Protein AF-A0A382YVV6-F1 (afdb_monomer)

Organism: NCBI:txid408172

Mean predicted aligned error: 7.04 Å

Nearest PDB structures (foldseek):
  7xp1-assembly1_A-2  TM=1.932E-01  e=4.144E+00  Pseudomonas aeruginosa PAO1

Structure (mmCIF, N/CA/C/O backbone):
data_AF-A0A382YVV6-F1
#
_entry.id   AF-A0A382YVV6-F1
#
loop_
_atom_site.group_PDB
_atom_site.id
_atom_site.type_symbol
_atom_site.label_atom_id
_atom_site.label_alt_id
_atom_site.label_comp_id
_atom_site.label_asym_id
_atom_site.label_entity_id
_atom_site.label_seq_id
_atom_site.pdbx_PDB_ins_code
_atom_site.Cartn_x
_atom_site.Cartn_y
_atom_site.Cartn_z
_atom_site.occupancy
_atom_site.B_iso_or_equiv
_atom_site.auth_seq_id
_atom_site.auth_comp_id
_atom_site.auth_asym_id
_atom_site.auth_atom_id
_atom_site.pdbx_PDB_model_num
ATOM 1 N N . MET A 1 1 ? -4.307 10.652 -39.337 1.00 41.66 1 MET A N 1
ATOM 2 C CA . MET A 1 1 ? -3.887 9.624 -38.360 1.00 41.66 1 MET A CA 1
ATOM 3 C C . MET A 1 1 ? -3.135 10.323 -37.245 1.00 41.66 1 MET A C 1
ATOM 5 O O . MET A 1 1 ? -2.030 10.787 -37.466 1.00 41.66 1 MET A O 1
ATOM 9 N N . GLY A 1 2 ? -3.764 10.487 -36.094 1.00 44.72 2 GLY A N 1
ATOM 10 C CA . GLY A 1 2 ? -3.192 11.198 -34.954 1.00 44.72 2 GLY A CA 1
ATOM 11 C C . GLY A 1 2 ? -4.248 11.224 -33.873 1.00 44.72 2 GLY A C 1
ATOM 12 O O . GLY A 1 2 ? -4.783 12.277 -33.566 1.00 44.72 2 GLY A O 1
ATOM 13 N N . ALA A 1 3 ? -4.664 10.029 -33.448 1.00 43.25 3 ALA A N 1
ATOM 14 C CA . ALA A 1 3 ? -5.656 9.882 -32.405 1.00 43.25 3 ALA A CA 1
ATOM 15 C C . ALA A 1 3 ? -5.120 10.565 -31.148 1.00 43.25 3 ALA A C 1
ATOM 17 O O . ALA A 1 3 ? -4.083 10.163 -30.614 1.00 43.25 3 ALA A O 1
ATOM 18 N N . ASP A 1 4 ? -5.832 11.605 -30.725 1.00 43.25 4 ASP A N 1
ATOM 19 C CA . ASP A 1 4 ? -5.853 12.115 -29.369 1.00 43.25 4 ASP A CA 1
ATOM 20 C C . ASP A 1 4 ? -5.725 10.956 -28.381 1.00 43.25 4 ASP A C 1
ATOM 22 O O . ASP A 1 4 ? -6.681 10.227 -28.106 1.00 43.25 4 ASP A O 1
ATOM 26 N N . MET A 1 5 ? -4.529 10.794 -27.814 1.00 47.44 5 MET A N 1
ATOM 27 C CA . MET A 1 5 ? -4.371 10.089 -26.552 1.00 47.44 5 MET A CA 1
ATOM 28 C C . MET A 1 5 ? -4.999 10.986 -25.489 1.00 47.44 5 MET A C 1
ATOM 30 O O . MET A 1 5 ? -4.309 11.711 -24.768 1.00 47.44 5 MET A O 1
ATOM 34 N N . ALA A 1 6 ? -6.332 10.992 -25.446 1.00 44.78 6 ALA A N 1
ATOM 35 C CA . ALA A 1 6 ? -7.096 11.592 -24.379 1.00 44.78 6 ALA A CA 1
ATOM 36 C C . ALA A 1 6 ? -6.518 11.036 -23.080 1.00 44.78 6 ALA A C 1
ATOM 38 O O . ALA A 1 6 ? -6.621 9.841 -22.800 1.00 44.78 6 ALA A O 1
ATOM 39 N N . LYS A 1 7 ? -5.832 11.898 -22.319 1.00 49.94 7 LYS A N 1
ATOM 40 C CA . LYS A 1 7 ? -5.403 11.592 -20.956 1.00 49.94 7 LYS A CA 1
ATOM 41 C C . LYS A 1 7 ? -6.626 10.999 -20.279 1.00 49.94 7 LYS A C 1
ATOM 43 O O . LYS A 1 7 ? -7.614 11.718 -20.133 1.00 49.94 7 LYS A O 1
ATOM 48 N N . VAL A 1 8 ? -6.591 9.714 -19.921 1.00 50.84 8 VAL A N 1
ATOM 49 C CA . VAL A 1 8 ? -7.656 9.112 -19.120 1.00 50.84 8 VAL A CA 1
ATOM 50 C C . VAL A 1 8 ? -7.756 10.007 -17.892 1.00 50.84 8 VAL A C 1
ATOM 52 O O . VAL A 1 8 ? -6.838 10.043 -17.070 1.00 50.84 8 VAL A O 1
ATOM 55 N N . GLN A 1 9 ? -8.797 10.839 -17.825 1.00 54.25 9 GLN A N 1
ATOM 56 C CA . GLN A 1 9 ? -9.044 11.715 -16.690 1.00 54.25 9 GLN A CA 1
ATOM 57 C C . GLN A 1 9 ? -9.553 10.815 -15.578 1.00 54.25 9 GLN A C 1
ATOM 59 O O . GLN A 1 9 ? -10.743 10.717 -15.300 1.00 54.25 9 GLN A O 1
ATOM 64 N N . THR A 1 10 ? -8.630 10.085 -14.970 1.00 60.34 10 THR A N 1
ATOM 65 C CA . THR A 1 10 ? -8.929 9.249 -13.826 1.00 60.34 10 THR A CA 1
ATOM 66 C C . THR A 1 10 ? -9.365 10.194 -12.717 1.00 60.34 10 THR A C 1
ATOM 68 O O . THR A 1 10 ? -8.614 11.095 -12.326 1.00 60.34 10 THR A O 1
ATOM 71 N N . LYS A 1 11 ? -10.571 9.990 -12.182 1.00 78.19 11 LYS A N 1
ATOM 72 C CA . LYS A 1 11 ? -11.107 10.746 -11.037 1.00 78.19 11 LYS A CA 1
ATOM 73 C C . LYS A 1 11 ? -10.098 10.840 -9.885 1.00 78.19 11 LYS A C 1
ATOM 75 O O . LYS A 1 11 ? -10.098 11.826 -9.139 1.00 78.19 11 LYS A O 1
ATOM 80 N N . TRP A 1 12 ? -9.242 9.828 -9.768 1.00 84.19 12 TRP A N 1
ATOM 81 C CA . TRP A 1 12 ? -8.170 9.682 -8.796 1.00 84.19 12 TRP A CA 1
ATOM 82 C C . TRP A 1 12 ? -6.840 10.215 -9.324 1.00 84.19 12 TRP A C 1
ATOM 84 O O . TRP A 1 12 ? -6.356 9.784 -10.362 1.00 84.19 12 TRP A O 1
ATOM 94 N N . ASN A 1 13 ? -6.228 11.132 -8.577 1.00 88.38 13 ASN A N 1
ATOM 95 C CA . ASN A 1 13 ? -4.888 11.652 -8.837 1.00 88.38 13 ASN A CA 1
ATOM 96 C C . ASN A 1 13 ? -4.022 11.516 -7.575 1.00 88.38 13 ASN A C 1
ATOM 98 O O . ASN A 1 13 ? -4.542 11.225 -6.493 1.00 88.38 13 ASN A O 1
ATOM 102 N N . ARG A 1 14 ? -2.709 11.752 -7.703 1.00 87.69 14 ARG A N 1
ATOM 103 C CA . ARG A 1 14 ? -1.746 11.665 -6.592 1.00 87.69 14 ARG A CA 1
ATOM 104 C C . ARG A 1 14 ? -2.233 12.381 -5.331 1.00 87.69 14 ARG A C 1
ATOM 106 O O . ARG A 1 14 ? -2.198 11.790 -4.260 1.00 87.69 14 ARG A O 1
ATOM 113 N N . THR A 1 15 ? -2.700 13.622 -5.454 1.00 89.44 15 THR A N 1
ATOM 114 C CA . THR A 1 15 ? -3.129 14.445 -4.313 1.00 89.44 15 THR A CA 1
ATOM 115 C C . THR A 1 15 ? -4.357 13.861 -3.621 1.00 89.44 15 THR A C 1
ATOM 117 O O . THR A 1 15 ? -4.377 13.756 -2.400 1.00 89.44 15 THR A O 1
ATOM 120 N N . LYS A 1 16 ? -5.363 13.412 -4.380 1.00 91.00 16 LYS A N 1
ATOM 121 C CA . LYS A 1 16 ? -6.559 12.766 -3.816 1.00 91.00 16 LYS A CA 1
ATOM 122 C C . LYS A 1 16 ? -6.216 11.467 -3.095 1.00 91.00 16 LYS A C 1
ATOM 124 O O . LYS A 1 16 ? -6.712 11.239 -1.996 1.00 91.00 16 LYS A O 1
ATOM 129 N N . ILE A 1 17 ? -5.355 10.642 -3.692 1.00 91.94 17 ILE A N 1
ATOM 130 C CA . ILE A 1 17 ? -4.896 9.390 -3.079 1.00 91.94 17 ILE A CA 1
ATOM 131 C C . ILE A 1 17 ? -4.097 9.694 -1.806 1.00 91.94 17 ILE A C 1
ATOM 133 O O . ILE A 1 17 ? -4.366 9.104 -0.766 1.00 91.94 17 ILE A O 1
ATOM 137 N N . ALA A 1 18 ? -3.173 10.656 -1.846 1.00 92.44 18 ALA A N 1
ATOM 138 C CA . ALA A 1 18 ? -2.400 11.063 -0.676 1.00 92.44 18 ALA A CA 1
ATOM 139 C C . ALA A 1 18 ? -3.297 11.590 0.459 1.00 92.44 18 ALA A C 1
ATOM 141 O O . ALA A 1 18 ? -3.143 11.160 1.599 1.00 92.44 18 ALA A O 1
ATOM 142 N N . ASN A 1 19 ? -4.279 12.442 0.150 1.00 93.00 19 ASN A N 1
ATOM 143 C CA . ASN A 1 19 ? -5.239 12.960 1.130 1.00 93.00 19 ASN A CA 1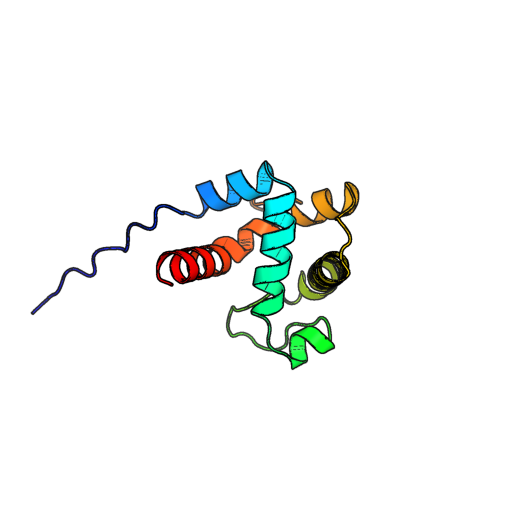
ATOM 144 C C . ASN A 1 19 ? -6.106 11.848 1.738 1.00 93.00 19 ASN A C 1
ATOM 146 O O . ASN A 1 19 ? -6.354 11.842 2.945 1.00 93.00 19 ASN A O 1
ATOM 150 N N . LEU A 1 20 ? -6.532 10.877 0.925 1.00 93.69 20 LEU A N 1
ATOM 151 C CA . LEU A 1 20 ? -7.266 9.709 1.407 1.00 93.69 20 LEU A CA 1
ATOM 152 C C . LEU A 1 20 ? -6.409 8.886 2.380 1.00 93.69 20 LEU A C 1
ATOM 154 O O . LEU A 1 20 ? -6.872 8.522 3.457 1.00 93.69 20 LEU A O 1
ATOM 158 N N . LEU A 1 21 ? -5.145 8.638 2.035 1.00 94.19 21 LEU A N 1
ATOM 159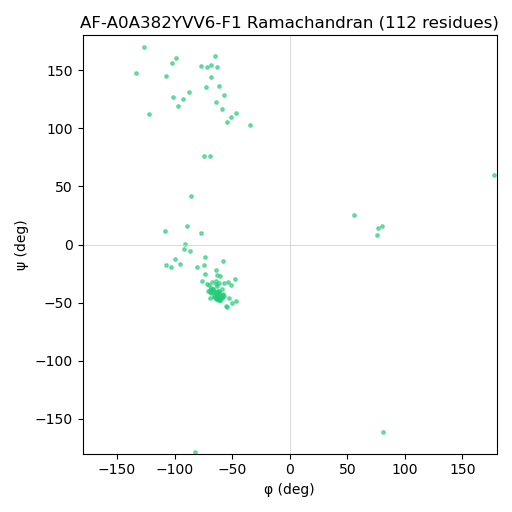 C CA . LEU A 1 21 ? -4.207 7.892 2.879 1.00 94.19 21 LEU A CA 1
ATOM 160 C C . LEU A 1 21 ? -3.850 8.650 4.167 1.00 94.19 21 LEU A C 1
ATOM 162 O O . LEU A 1 21 ? -3.643 8.028 5.210 1.00 94.19 21 LEU A O 1
ATOM 166 N N . ALA A 1 22 ? -3.815 9.982 4.124 1.00 92.19 22 ALA A N 1
ATOM 167 C CA . ALA A 1 22 ? -3.551 10.820 5.290 1.00 92.19 22 ALA A CA 1
ATOM 168 C C . ALA A 1 22 ? -4.704 10.805 6.307 1.00 92.19 22 ALA A C 1
ATOM 170 O O . ALA A 1 22 ? -4.459 10.843 7.509 1.00 92.19 22 ALA A O 1
ATOM 171 N N . THR A 1 23 ? -5.950 10.719 5.838 1.00 93.00 23 THR A N 1
ATOM 172 C CA . THR A 1 23 ? -7.149 10.876 6.682 1.00 93.00 23 THR A CA 1
ATOM 173 C C . THR A 1 23 ? -7.844 9.561 7.032 1.00 93.00 23 THR A C 1
ATOM 175 O O . THR A 1 23 ? -8.592 9.507 8.005 1.00 93.00 23 THR A O 1
ATOM 178 N N . ASN A 1 24 ? -7.598 8.479 6.286 1.00 94.88 24 ASN A N 1
ATOM 179 C CA . ASN A 1 24 ? -8.318 7.219 6.451 1.00 94.88 24 ASN A CA 1
ATOM 180 C C . ASN A 1 24 ? -7.375 6.048 6.765 1.00 94.88 24 ASN A C 1
ATOM 182 O O . ASN A 1 24 ? -6.596 5.605 5.922 1.00 94.88 24 ASN A O 1
ATOM 186 N N . ASN A 1 25 ? -7.471 5.512 7.984 1.00 93.38 25 ASN A N 1
ATOM 187 C CA . ASN A 1 25 ? -6.640 4.390 8.442 1.00 93.38 25 ASN A CA 1
ATOM 188 C C . ASN A 1 25 ? -6.896 3.112 7.631 1.00 93.38 25 ASN A C 1
ATOM 190 O O . ASN A 1 25 ? -5.950 2.457 7.203 1.00 93.38 25 ASN A O 1
ATOM 194 N N . LYS A 1 26 ? -8.164 2.802 7.329 1.00 93.94 26 LYS A N 1
ATOM 195 C CA . LYS A 1 26 ? -8.523 1.630 6.516 1.00 93.94 26 LYS A CA 1
ATOM 196 C C . LYS A 1 26 ? -7.987 1.742 5.090 1.00 93.94 26 LYS A C 1
ATOM 198 O O . LYS A 1 26 ? -7.672 0.731 4.469 1.00 93.94 26 LYS A O 1
ATOM 203 N N . ALA A 1 27 ? -7.882 2.961 4.554 1.00 93.94 27 ALA A N 1
ATOM 204 C CA . ALA A 1 27 ? -7.282 3.177 3.241 1.00 93.94 27 ALA A CA 1
ATOM 205 C C . ALA A 1 27 ? -5.782 2.853 3.245 1.00 93.94 27 ALA A C 1
ATOM 207 O O . ALA A 1 27 ? -5.301 2.256 2.287 1.00 93.94 27 ALA A O 1
ATOM 208 N N . VAL A 1 28 ? -5.063 3.186 4.323 1.00 95.31 28 VAL A N 1
ATOM 209 C CA . VAL A 1 28 ? -3.645 2.821 4.484 1.00 95.31 28 VAL A CA 1
ATOM 210 C C . VAL A 1 28 ? -3.479 1.307 4.567 1.00 95.31 28 VAL A C 1
ATOM 212 O O . VAL A 1 28 ? -2.656 0.749 3.848 1.00 95.31 28 VAL A 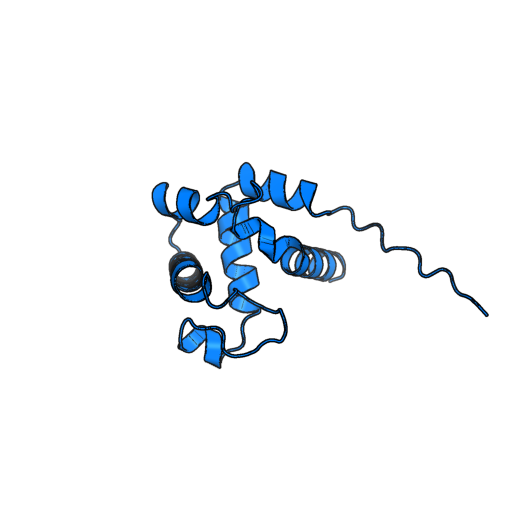O 1
ATOM 215 N N . GLU A 1 29 ? -4.291 0.635 5.383 1.00 95.19 29 GLU A N 1
ATOM 216 C CA . GLU A 1 29 ? -4.254 -0.827 5.512 1.00 95.19 29 GLU A CA 1
ATOM 217 C C . GLU A 1 29 ? -4.515 -1.523 4.170 1.00 95.19 29 GLU A C 1
ATOM 219 O O . GLU A 1 29 ? -3.759 -2.399 3.752 1.00 95.19 29 GLU A O 1
ATOM 224 N N . ARG A 1 30 ? -5.543 -1.076 3.439 1.00 93.56 30 ARG A N 1
ATOM 225 C CA . ARG A 1 30 ? -5.841 -1.589 2.095 1.00 93.56 30 ARG A CA 1
ATOM 226 C C . ARG A 1 30 ? -4.721 -1.305 1.106 1.00 93.56 30 ARG A C 1
ATOM 228 O O . ARG A 1 30 ? -4.409 -2.173 0.301 1.00 93.56 30 ARG A O 1
ATOM 235 N N . ALA A 1 31 ? -4.123 -0.117 1.153 1.00 94.44 31 ALA A N 1
ATOM 236 C CA . ALA A 1 31 ? -3.019 0.233 0.272 1.00 94.44 31 ALA A CA 1
ATOM 237 C C . ALA A 1 31 ? -1.812 -0.682 0.493 1.00 94.44 31 ALA A C 1
ATOM 239 O O . ALA A 1 31 ? -1.252 -1.175 -0.480 1.00 94.44 31 ALA A O 1
ATOM 240 N N . LEU A 1 32 ? -1.461 -0.961 1.752 1.00 94.50 32 LEU A N 1
ATOM 241 C CA . LEU A 1 32 ? -0.388 -1.894 2.094 1.00 94.50 32 LEU A CA 1
ATOM 242 C C . LEU A 1 32 ? -0.657 -3.291 1.528 1.00 94.50 32 LEU A C 1
ATOM 244 O O . LEU A 1 32 ? 0.228 -3.859 0.899 1.00 94.50 32 LEU A O 1
ATOM 248 N N . ILE A 1 33 ? -1.881 -3.810 1.672 1.00 94.44 33 ILE A N 1
ATOM 249 C CA . ILE A 1 33 ? -2.254 -5.115 1.104 1.00 94.44 33 ILE A CA 1
ATOM 250 C C . ILE A 1 33 ? -2.175 -5.108 -0.425 1.00 94.44 33 ILE A C 1
ATOM 252 O O . ILE A 1 33 ? -1.640 -6.041 -1.007 1.00 94.44 33 ILE A O 1
ATOM 256 N N . ILE A 1 34 ? -2.700 -4.072 -1.085 1.00 92.62 34 ILE A N 1
ATOM 257 C CA . ILE A 1 34 ? -2.698 -3.985 -2.553 1.00 92.62 34 ILE A CA 1
ATOM 258 C C . ILE A 1 34 ? -1.264 -3.982 -3.086 1.00 92.62 34 ILE A C 1
ATOM 260 O O . ILE A 1 34 ? -0.948 -4.733 -4.001 1.00 92.62 34 ILE A O 1
ATOM 264 N N . ILE A 1 35 ? -0.392 -3.155 -2.509 1.00 92.12 35 ILE A N 1
ATOM 265 C CA . ILE A 1 35 ? 0.999 -3.045 -2.963 1.00 92.12 35 ILE A CA 1
ATOM 266 C C . ILE A 1 35 ? 1.763 -4.340 -2.667 1.00 92.12 35 ILE A C 1
ATOM 268 O O . ILE A 1 35 ? 2.526 -4.792 -3.515 1.00 92.12 35 ILE A O 1
ATOM 272 N N . PHE A 1 36 ? 1.521 -4.963 -1.511 1.00 91.25 36 PHE A N 1
ATOM 273 C CA . PHE A 1 36 ? 2.091 -6.266 -1.174 1.00 91.25 36 PHE A CA 1
AT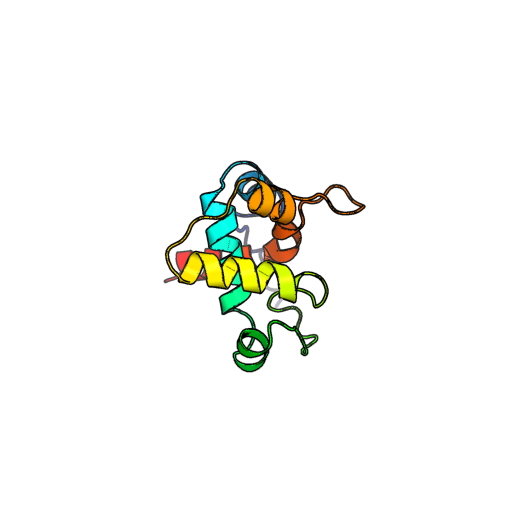OM 274 C C . PHE A 1 36 ? 1.648 -7.353 -2.161 1.00 91.25 36 PHE A C 1
ATOM 276 O O . PHE A 1 36 ? 2.486 -8.062 -2.702 1.00 91.25 36 PHE A O 1
ATOM 283 N N . ASN A 1 37 ? 0.356 -7.429 -2.488 1.00 89.00 37 ASN A N 1
ATOM 284 C CA . ASN A 1 37 ? -0.172 -8.400 -3.451 1.00 89.00 37 ASN A CA 1
ATOM 285 C C . ASN A 1 37 ? 0.361 -8.189 -4.877 1.00 89.00 37 ASN A C 1
ATOM 287 O O . ASN A 1 37 ? 0.328 -9.121 -5.676 1.00 89.00 37 ASN A O 1
ATOM 291 N N . ASN A 1 38 ? 0.831 -6.981 -5.197 1.00 86.38 38 ASN A N 1
ATOM 292 C CA . ASN A 1 38 ? 1.473 -6.686 -6.472 1.00 86.38 38 ASN A CA 1
ATOM 293 C C . ASN A 1 38 ? 2.950 -7.120 -6.518 1.00 86.38 38 ASN A C 1
ATOM 295 O O . ASN A 1 38 ? 3.481 -7.237 -7.620 1.00 86.38 38 ASN A O 1
ATOM 299 N N . GLN A 1 39 ? 3.621 -7.332 -5.375 1.00 80.75 39 GLN A N 1
ATOM 300 C CA . GLN A 1 39 ? 4.970 -7.919 -5.359 1.00 80.75 39 GLN A CA 1
ATOM 301 C C . GLN A 1 39 ? 4.946 -9.338 -5.923 1.00 80.75 39 GLN A C 1
ATOM 303 O O . GLN A 1 39 ? 3.933 -10.034 -5.822 1.00 80.75 39 GLN A O 1
ATOM 308 N N . GLU A 1 40 ? 6.066 -9.778 -6.492 1.00 77.94 40 GLU A N 1
ATOM 309 C CA . GLU A 1 40 ? 6.165 -11.158 -6.955 1.00 77.94 40 GLU A CA 1
ATOM 310 C C . GLU A 1 40 ? 6.173 -12.153 -5.785 1.00 77.94 40 GLU A C 1
ATOM 312 O O . GLU A 1 40 ? 6.529 -11.819 -4.655 1.00 77.94 40 GLU A O 1
ATOM 317 N N . ALA A 1 41 ? 5.744 -13.390 -6.040 1.00 72.62 41 ALA A N 1
ATOM 318 C CA . ALA A 1 41 ? 5.557 -14.388 -4.986 1.00 72.62 41 ALA A CA 1
ATOM 319 C C . ALA A 1 41 ? 6.864 -14.723 -4.239 1.00 72.62 41 ALA A C 1
ATOM 321 O O . ALA A 1 41 ? 6.832 -14.981 -3.035 1.00 72.62 41 ALA A O 1
ATOM 322 N N . ASP A 1 42 ? 8.010 -14.683 -4.926 1.00 65.75 42 ASP A N 1
ATOM 323 C CA . ASP A 1 42 ? 9.334 -14.841 -4.317 1.00 65.75 42 ASP A CA 1
ATOM 324 C C . ASP A 1 42 ? 9.704 -13.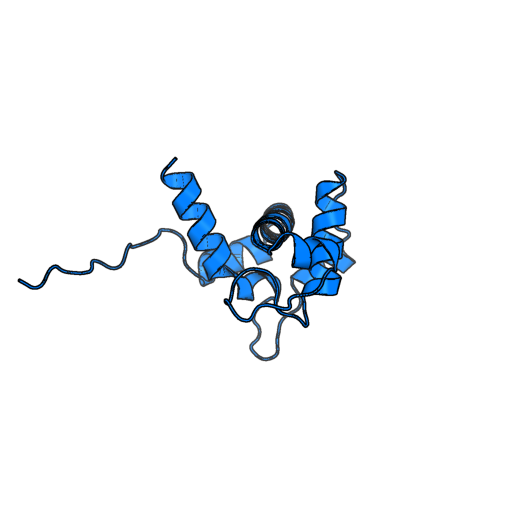652 -3.413 1.00 65.75 42 ASP A C 1
ATOM 326 O O . ASP A 1 42 ? 10.220 -13.842 -2.310 1.00 65.75 42 ASP A O 1
ATOM 330 N N . GLU A 1 43 ? 9.351 -12.432 -3.819 1.00 66.88 43 GLU A N 1
ATOM 331 C CA . GLU A 1 43 ? 9.567 -11.204 -3.044 1.00 66.88 43 GLU A CA 1
ATOM 332 C C . GLU A 1 43 ? 8.675 -11.152 -1.793 1.00 66.88 43 GLU A C 1
ATOM 334 O O . GLU A 1 43 ? 9.126 -10.781 -0.706 1.00 66.88 43 GLU A O 1
ATOM 339 N N . GLN A 1 44 ? 7.422 -11.605 -1.908 1.00 70.19 44 GLN A N 1
ATOM 340 C CA . GLN A 1 44 ? 6.491 -11.737 -0.781 1.00 70.19 44 GLN A CA 1
ATOM 341 C C . GLN A 1 44 ? 6.981 -12.751 0.264 1.00 70.19 44 GLN A C 1
ATOM 343 O O . GLN A 1 44 ? 6.761 -12.570 1.470 1.00 70.19 44 GLN A O 1
ATOM 348 N N . ALA A 1 45 ? 7.629 -13.831 -0.185 1.00 67.69 45 ALA A N 1
ATOM 349 C CA . ALA A 1 45 ? 8.176 -14.861 0.692 1.00 67.69 45 ALA A CA 1
ATOM 350 C C . ALA A 1 45 ? 9.399 -14.354 1.471 1.00 67.69 45 ALA A C 1
ATOM 352 O O . ALA A 1 45 ? 9.514 -14.635 2.664 1.00 67.69 45 ALA A O 1
ATOM 353 N N . CYS A 1 46 ? 10.263 -13.574 0.817 1.00 69.94 46 CYS A N 1
ATOM 354 C CA . CYS A 1 46 ? 11.516 -13.079 1.387 1.00 69.94 46 CYS A CA 1
ATOM 355 C C . CYS A 1 46 ? 11.416 -11.703 2.070 1.00 69.94 46 CYS A C 1
ATOM 357 O O . CYS A 1 46 ? 12.416 -11.249 2.617 1.00 69.94 46 CYS A O 1
ATOM 359 N N . ASP A 1 47 ? 10.259 -11.030 2.026 1.00 67.56 47 ASP A N 1
ATOM 360 C CA . ASP A 1 47 ? 10.067 -9.656 2.533 1.00 67.56 47 ASP A CA 1
ATOM 361 C C . ASP A 1 47 ? 11.042 -8.627 1.917 1.00 67.56 47 ASP A C 1
ATOM 363 O O . ASP A 1 47 ? 11.322 -7.571 2.484 1.00 67.56 47 ASP A O 1
ATOM 367 N N . MET A 1 48 ? 11.542 -8.914 0.714 1.00 62.50 48 MET A N 1
ATOM 368 C CA . MET A 1 48 ? 12.525 -8.102 0.000 1.00 62.50 48 MET A CA 1
ATOM 369 C C . MET A 1 48 ? 12.101 -7.905 -1.448 1.00 62.50 48 MET A C 1
ATOM 371 O O . MET A 1 48 ? 11.537 -8.802 -2.062 1.00 62.50 48 MET A O 1
ATOM 375 N N . THR A 1 49 ? 12.440 -6.748 -2.012 1.00 64.06 49 THR A N 1
ATOM 376 C CA . THR A 1 49 ? 12.288 -6.489 -3.448 1.00 64.06 49 THR A CA 1
ATOM 377 C C . THR A 1 49 ? 13.624 -6.747 -4.138 1.00 64.06 49 THR A C 1
ATOM 379 O O . THR A 1 49 ? 14.614 -6.077 -3.834 1.00 64.06 49 THR A O 1
ATOM 382 N N . SER A 1 50 ? 13.656 -7.694 -5.072 1.00 59.47 50 SER A N 1
ATOM 383 C CA . SER A 1 50 ? 14.829 -8.019 -5.894 1.00 59.47 50 SER A CA 1
ATOM 384 C C . SER A 1 50 ? 14.675 -7.548 -7.342 1.00 59.47 50 SER A C 1
ATOM 386 O O . SER A 1 50 ? 15.680 -7.396 -8.039 1.00 59.47 50 SER A O 1
ATOM 388 N N . LYS A 1 51 ? 13.452 -7.252 -7.803 1.00 61.44 51 LYS A N 1
ATOM 389 C CA . LYS A 1 51 ? 13.176 -6.834 -9.180 1.00 61.44 51 LYS A CA 1
ATOM 390 C C . LYS A 1 51 ? 12.986 -5.323 -9.297 1.00 61.44 51 LYS A C 1
ATOM 392 O O . LYS A 1 51 ? 12.149 -4.706 -8.648 1.00 61.44 51 LYS A O 1
ATOM 397 N N . ALA A 1 52 ? 13.734 -4.705 -10.209 1.00 61.91 52 ALA A N 1
ATOM 398 C CA . ALA A 1 52 ? 13.625 -3.279 -10.526 1.00 61.91 52 ALA A CA 1
ATOM 399 C C . ALA A 1 52 ? 12.537 -2.989 -11.585 1.00 61.91 52 ALA A C 1
ATOM 401 O O . ALA A 1 52 ? 12.747 -2.191 -12.494 1.00 61.91 52 ALA A O 1
ATOM 402 N N . ASN A 1 53 ? 11.372 -3.644 -11.496 1.00 68.94 53 ASN A N 1
ATOM 403 C CA . ASN A 1 53 ? 10.249 -3.448 -12.430 1.00 68.94 53 ASN A CA 1
ATOM 404 C C . ASN A 1 53 ? 9.321 -2.279 -12.024 1.00 68.94 53 ASN A C 1
ATOM 406 O O . ASN A 1 53 ? 8.408 -1.920 -12.765 1.00 68.94 53 ASN A O 1
ATOM 410 N N . GLY A 1 54 ? 9.557 -1.671 -10.854 1.00 69.19 54 GLY A N 1
ATOM 411 C CA . GLY A 1 54 ? 8.756 -0.561 -10.329 1.00 69.19 54 GLY A CA 1
ATOM 412 C C . GLY A 1 54 ? 7.406 -0.976 -9.728 1.00 69.19 54 GLY A C 1
ATOM 413 O O . GLY A 1 54 ? 6.558 -0.108 -9.495 1.00 69.19 54 GLY A O 1
ATOM 414 N N . ILE A 1 55 ? 7.206 -2.272 -9.477 1.00 78.31 55 ILE A N 1
ATOM 415 C CA . ILE A 1 55 ? 5.997 -2.863 -8.896 1.00 78.31 55 ILE A CA 1
ATOM 416 C C . ILE A 1 55 ? 6.296 -3.288 -7.448 1.00 78.31 55 ILE A C 1
ATOM 418 O O . ILE A 1 55 ? 7.413 -3.680 -7.130 1.00 78.31 55 ILE A O 1
ATOM 422 N N . GLY A 1 56 ? 5.316 -3.161 -6.548 1.00 85.62 56 GLY A N 1
ATOM 423 C CA . GLY A 1 56 ? 5.486 -3.500 -5.135 1.00 85.62 56 GLY A CA 1
ATOM 424 C C . GLY A 1 56 ? 6.171 -2.412 -4.303 1.00 85.62 56 GLY A C 1
ATOM 425 O O . GLY A 1 56 ? 6.182 -1.234 -4.684 1.00 85.62 56 GLY A O 1
ATOM 426 N N . PHE A 1 57 ? 6.702 -2.794 -3.137 1.00 87.88 57 PHE A N 1
ATOM 427 C CA . PHE A 1 57 ? 7.448 -1.890 -2.260 1.00 87.88 57 PHE A CA 1
ATOM 428 C C . PHE A 1 57 ? 8.870 -1.647 -2.774 1.00 87.88 57 PHE A C 1
ATOM 430 O O . PHE A 1 57 ? 9.459 -2.478 -3.460 1.00 87.88 57 PHE A O 1
ATOM 437 N N . THR A 1 58 ? 9.458 -0.503 -2.427 1.00 85.38 58 THR A N 1
ATOM 438 C CA . THR A 1 58 ? 10.897 -0.292 -2.631 1.00 85.38 58 THR A CA 1
ATOM 439 C C . THR A 1 58 ? 11.688 -1.128 -1.628 1.00 85.38 58 THR A C 1
ATOM 441 O O . THR A 1 58 ? 11.217 -1.348 -0.516 1.00 85.38 58 THR A O 1
ATOM 444 N N . ALA A 1 59 ? 12.920 -1.523 -1.966 1.00 81.12 59 ALA A N 1
ATOM 445 C CA . ALA A 1 59 ? 13.759 -2.352 -1.091 1.00 81.12 59 ALA A CA 1
ATOM 446 C C . ALA A 1 59 ? 13.888 -1.811 0.351 1.00 81.12 59 ALA A C 1
ATOM 448 O O . ALA A 1 59 ? 13.908 -2.580 1.301 1.00 81.12 59 ALA A O 1
ATOM 449 N N . PHE A 1 60 ? 13.917 -0.484 0.524 1.00 83.56 60 PHE A N 1
ATOM 450 C CA . PHE A 1 60 ? 13.995 0.150 1.845 1.00 83.56 60 PHE A CA 1
ATOM 451 C C . PHE A 1 60 ? 12.700 0.047 2.666 1.00 83.56 60 PHE A C 1
ATOM 453 O O . PHE A 1 60 ? 12.751 0.003 3.891 1.00 83.56 60 PHE A O 1
ATOM 460 N N . ASP A 1 61 ? 11.538 0.075 2.009 1.00 86.50 61 ASP A N 1
ATOM 461 C CA . ASP A 1 61 ? 10.242 0.008 2.688 1.00 86.50 61 ASP A CA 1
ATOM 462 C C . ASP A 1 61 ? 9.689 -1.432 2.746 1.00 86.50 61 ASP A C 1
ATOM 464 O O . ASP A 1 61 ? 8.796 -1.684 3.552 1.00 86.50 61 ASP A O 1
ATOM 468 N N . ALA A 1 62 ? 10.209 -2.356 1.924 1.00 86.56 62 ALA A N 1
ATOM 469 C CA . ALA A 1 62 ? 9.704 -3.719 1.748 1.00 86.56 62 ALA A CA 1
ATOM 470 C C . ALA A 1 62 ? 9.621 -4.496 3.064 1.00 86.56 62 ALA A C 1
ATOM 472 O O . ALA A 1 62 ? 8.536 -4.932 3.418 1.00 86.56 62 ALA A O 1
ATOM 473 N N . ASP A 1 63 ? 10.703 -4.568 3.838 1.00 87.44 63 ASP A N 1
ATOM 474 C CA . ASP A 1 63 ? 10.735 -5.318 5.102 1.00 87.44 63 ASP A CA 1
ATOM 475 C C . ASP A 1 63 ? 9.614 -4.879 6.073 1.00 87.44 63 ASP A C 1
ATOM 477 O O . ASP A 1 63 ? 8.749 -5.655 6.495 1.00 87.44 63 ASP A O 1
ATOM 481 N N . ILE A 1 64 ? 9.542 -3.574 6.348 1.00 90.94 64 ILE A N 1
ATOM 482 C CA . ILE A 1 64 ? 8.569 -3.011 7.291 1.00 90.94 64 ILE A CA 1
ATOM 483 C C . ILE A 1 64 ? 7.138 -3.094 6.736 1.00 90.94 64 ILE A C 1
ATOM 485 O O . ILE A 1 64 ? 6.210 -3.462 7.462 1.00 90.94 64 ILE A O 1
ATOM 489 N N . PHE A 1 65 ? 6.920 -2.727 5.471 1.00 93.00 65 PHE A N 1
ATOM 490 C CA . PHE A 1 65 ? 5.572 -2.666 4.900 1.00 93.00 65 PHE A CA 1
ATOM 491 C C . PHE A 1 65 ? 5.005 -4.044 4.562 1.00 93.00 65 PHE A C 1
ATOM 493 O O . PHE A 1 65 ? 3.799 -4.239 4.734 1.00 93.00 65 PHE A O 1
ATOM 500 N N . SER A 1 66 ? 5.840 -5.015 4.194 1.00 90.81 66 SER A N 1
ATOM 501 C CA . SER A 1 66 ? 5.426 -6.411 4.044 1.00 90.81 66 SER A CA 1
ATOM 502 C C . SER A 1 66 ? 5.045 -7.019 5.391 1.00 90.81 66 SER A C 1
ATOM 504 O O . SER A 1 66 ? 3.990 -7.646 5.496 1.00 90.81 66 SER A O 1
ATOM 506 N N . SER A 1 67 ? 5.793 -6.733 6.464 1.00 92.81 67 SER A N 1
ATOM 507 C CA . SER A 1 67 ? 5.402 -7.121 7.827 1.00 92.81 67 SER A CA 1
ATOM 508 C C . SER A 1 67 ? 4.030 -6.553 8.221 1.00 9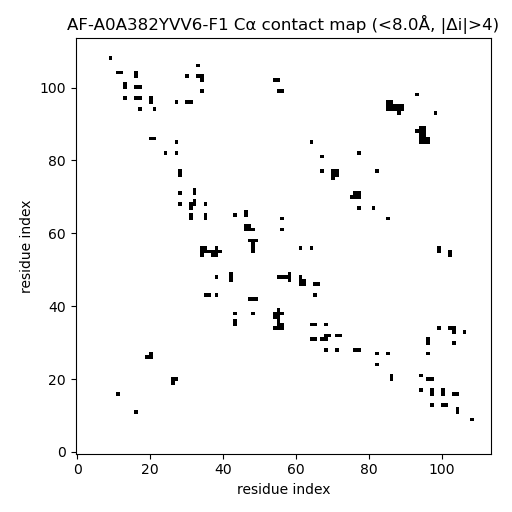2.81 67 SER A C 1
ATOM 510 O O . SER A 1 67 ? 3.174 -7.271 8.750 1.00 92.81 67 SER A O 1
ATOM 512 N N . PHE A 1 68 ? 3.762 -5.284 7.897 1.00 94.69 68 PHE A N 1
ATOM 513 C CA . PHE A 1 68 ? 2.460 -4.657 8.147 1.00 94.69 68 PHE A CA 1
ATOM 514 C C . PHE A 1 68 ? 1.347 -5.287 7.305 1.00 94.69 68 PHE A C 1
ATOM 516 O O . PHE A 1 68 ? 0.290 -5.606 7.844 1.00 94.69 68 PHE A O 1
ATOM 523 N N . ALA A 1 69 ? 1.579 -5.518 6.012 1.00 93.88 69 ALA A N 1
ATOM 524 C CA . ALA A 1 69 ? 0.612 -6.169 5.133 1.00 93.88 69 ALA A CA 1
ATOM 525 C C . ALA A 1 69 ? 0.273 -7.584 5.624 1.00 93.88 69 ALA A C 1
ATOM 527 O O . ALA A 1 69 ? -0.902 -7.906 5.800 1.00 93.88 69 ALA A O 1
ATOM 528 N N . LYS A 1 70 ? 1.284 -8.397 5.959 1.00 92.19 70 LYS A N 1
ATOM 529 C CA . LYS A 1 70 ? 1.115 -9.733 6.555 1.00 92.19 70 LYS A CA 1
ATOM 530 C C . LYS A 1 70 ? 0.351 -9.676 7.879 1.00 92.19 70 LYS A C 1
ATOM 532 O O . LYS A 1 70 ? -0.463 -10.555 8.153 1.00 92.19 70 LYS A O 1
ATOM 537 N N . HIS A 1 71 ? 0.584 -8.654 8.703 1.00 94.06 71 HIS A N 1
ATOM 538 C CA . HIS A 1 71 ? -0.172 -8.445 9.939 1.00 94.06 71 HIS A CA 1
ATOM 539 C C . HIS A 1 71 ? -1.663 -8.223 9.657 1.00 94.06 71 HIS A C 1
ATOM 541 O O . HIS A 1 71 ? -2.504 -8.847 10.303 1.00 94.06 71 HIS A O 1
ATOM 547 N N . ILE A 1 72 ? -1.985 -7.396 8.658 1.00 94.81 72 ILE A N 1
ATOM 548 C CA . ILE A 1 72 ? -3.371 -7.106 8.276 1.00 94.81 72 ILE A CA 1
ATOM 549 C C . ILE A 1 72 ? -4.040 -8.328 7.636 1.00 94.81 72 ILE A C 1
ATOM 551 O O . ILE A 1 72 ? -5.178 -8.651 7.969 1.00 94.81 72 ILE A O 1
ATOM 555 N N . LEU A 1 73 ? -3.323 -9.069 6.784 1.00 91.44 73 LEU A N 1
ATOM 556 C CA . LEU A 1 73 ? -3.809 -10.313 6.174 1.00 91.44 73 LEU A CA 1
ATOM 557 C C . LEU A 1 73 ? -4.155 -11.391 7.214 1.00 91.44 73 LEU A C 1
ATOM 559 O O . LEU A 1 73 ? -5.046 -12.201 6.982 1.00 91.44 73 LEU A O 1
ATOM 563 N N . LYS A 1 74 ? -3.519 -11.365 8.392 1.00 93.44 74 LYS A N 1
ATOM 564 C CA . LYS A 1 74 ? -3.872 -12.215 9.545 1.00 93.44 74 LYS A CA 1
ATOM 565 C C . LYS A 1 74 ? -5.122 -11.737 10.306 1.00 93.44 74 LYS A C 1
ATOM 567 O O . LYS A 1 74 ? -5.390 -12.232 11.398 1.00 93.44 74 LYS A O 1
ATOM 572 N N . GLY A 1 75 ? -5.861 -10.764 9.772 1.00 91.69 75 GLY A N 1
ATOM 573 C CA . GLY A 1 75 ? -7.086 -10.224 10.366 1.00 91.69 75 GLY A CA 1
ATOM 574 C C . GLY A 1 75 ? -6.854 -9.211 11.488 1.00 91.69 75 GLY A C 1
ATOM 575 O O . GLY A 1 75 ? -7.772 -8.938 12.258 1.00 91.69 75 GLY A O 1
ATOM 576 N N . ARG A 1 76 ? -5.638 -8.668 11.618 1.00 92.75 76 ARG A N 1
ATOM 577 C CA . ARG A 1 76 ? -5.307 -7.661 12.637 1.00 92.75 76 ARG A CA 1
ATOM 578 C C . ARG A 1 76 ? -5.333 -6.252 12.043 1.00 92.75 76 ARG A C 1
ATOM 580 O O . ARG A 1 76 ? -5.213 -6.074 10.837 1.00 92.75 76 ARG A O 1
ATOM 587 N N . SER A 1 77 ? -5.452 -5.241 12.894 1.00 91.62 77 SER A N 1
ATOM 588 C CA . SER A 1 77 ? -5.338 -3.834 12.488 1.00 91.62 77 SER A CA 1
ATOM 589 C C . SER A 1 77 ? -3.979 -3.267 12.868 1.00 91.62 77 SER A C 1
ATOM 591 O O . SER A 1 77 ? -3.333 -3.747 13.801 1.00 91.62 77 SER A O 1
ATOM 593 N N . LEU A 1 78 ? -3.547 -2.226 12.161 1.00 91.81 78 LEU A N 1
ATOM 594 C CA . LEU A 1 78 ? -2.306 -1.545 12.510 1.00 91.81 78 LEU A CA 1
ATOM 595 C C . LEU A 1 78 ? -2.467 -0.719 13.786 1.00 91.81 78 LEU A C 1
ATOM 597 O O . LEU A 1 78 ? -3.427 0.033 13.959 1.00 91.81 78 LEU A O 1
ATOM 601 N N . SER A 1 79 ? -1.471 -0.817 14.662 1.00 93.44 79 SER A N 1
ATOM 602 C CA . SER A 1 79 ? -1.337 0.076 15.811 1.00 93.44 79 SER A CA 1
ATOM 603 C C . SER A 1 79 ? -1.073 1.521 15.374 1.00 93.44 79 SER A C 1
ATOM 605 O O . SER A 1 79 ? -0.603 1.785 14.264 1.00 93.44 79 SER A O 1
ATOM 607 N N . VAL A 1 80 ? -1.303 2.467 16.289 1.00 93.50 80 VAL A N 1
ATOM 608 C CA . VAL A 1 80 ? -1.049 3.901 16.061 1.00 93.50 80 VAL A CA 1
ATOM 609 C C . VAL A 1 80 ? 0.384 4.144 15.575 1.00 93.50 80 VAL A C 1
ATOM 611 O O . VAL A 1 80 ? 0.578 4.793 14.553 1.00 93.50 80 VAL A O 1
ATOM 614 N N . LYS A 1 81 ? 1.380 3.520 16.218 1.00 93.19 81 LYS A N 1
ATOM 615 C CA . LYS A 1 81 ? 2.797 3.644 15.835 1.00 93.19 81 LYS A CA 1
ATOM 616 C C . LYS A 1 81 ? 3.079 3.126 14.421 1.00 93.19 81 LYS A C 1
ATOM 618 O O . LYS A 1 81 ? 3.845 3.729 13.677 1.00 93.19 81 LYS A O 1
ATOM 623 N N . GLN A 1 82 ? 2.461 2.014 14.024 1.00 93.62 82 GLN A N 1
ATOM 624 C CA . GLN A 1 82 ? 2.620 1.475 12.667 1.00 93.62 82 GLN A CA 1
ATOM 625 C C . GLN A 1 82 ? 1.968 2.392 11.625 1.00 93.62 82 GLN A C 1
ATOM 627 O O . GLN A 1 82 ? 2.532 2.605 10.551 1.00 93.62 82 GLN A O 1
ATOM 632 N N . MET A 1 83 ? 0.821 2.990 11.961 1.00 94.25 83 MET A N 1
ATOM 633 C CA . MET A 1 83 ? 0.163 3.988 11.118 1.00 94.25 83 MET A CA 1
ATOM 634 C C . MET A 1 83 ? 1.034 5.240 10.940 1.00 94.25 83 MET A C 1
ATOM 636 O O . MET A 1 83 ? 1.169 5.740 9.824 1.00 94.25 83 MET A O 1
ATOM 640 N N . GLU A 1 84 ? 1.678 5.717 12.009 1.00 94.62 84 GLU A N 1
ATOM 641 C CA . GLU A 1 84 ? 2.640 6.826 11.954 1.00 94.62 84 GLU A CA 1
ATOM 642 C C . GLU A 1 84 ? 3.846 6.493 11.073 1.00 94.62 84 GLU A C 1
ATOM 644 O O . GLU A 1 84 ? 4.268 7.326 10.275 1.00 94.62 84 GLU A O 1
ATOM 649 N N . ILE A 1 85 ? 4.370 5.265 11.146 1.00 94.06 85 ILE A N 1
ATOM 650 C CA . ILE A 1 85 ? 5.460 4.810 10.271 1.00 94.06 85 ILE A CA 1
ATOM 651 C C . ILE A 1 85 ? 5.017 4.809 8.802 1.00 94.06 85 ILE A C 1
ATOM 653 O O . ILE A 1 85 ? 5.742 5.320 7.946 1.00 94.06 85 ILE A O 1
ATOM 657 N N . ALA A 1 86 ? 3.823 4.289 8.499 1.00 93.31 86 ALA A N 1
ATOM 658 C CA . ALA A 1 86 ? 3.280 4.272 7.139 1.00 93.31 86 ALA A CA 1
ATOM 659 C C . ALA A 1 86 ? 3.019 5.688 6.588 1.00 93.31 86 ALA A C 1
ATOM 661 O O . ALA A 1 86 ? 3.209 5.946 5.394 1.00 93.31 86 ALA A O 1
ATOM 662 N N . ARG A 1 87 ? 2.622 6.620 7.464 1.00 94.69 87 ARG A N 1
ATOM 663 C CA . ARG A 1 87 ? 2.375 8.032 7.140 1.00 94.69 87 ARG A CA 1
ATOM 664 C C . ARG A 1 87 ? 3.593 8.936 7.302 1.00 94.69 87 ARG A C 1
ATOM 666 O O . ARG A 1 87 ? 3.482 10.131 7.040 1.00 94.69 87 ARG A O 1
ATOM 673 N N . LYS A 1 88 ? 4.749 8.403 7.700 1.00 93.94 88 LYS A N 1
ATOM 674 C CA . LYS A 1 88 ? 5.943 9.214 7.941 1.00 93.94 88 LYS A CA 1
ATOM 675 C C . LYS A 1 88 ? 6.292 10.004 6.671 1.00 93.94 88 LYS A C 1
ATOM 677 O O . LYS A 1 88 ? 6.366 9.393 5.601 1.00 93.94 88 LYS A O 1
ATOM 682 N N . PRO A 1 89 ? 6.484 11.330 6.752 1.00 90.31 89 PRO A N 1
ATOM 683 C CA . PRO A 1 89 ? 6.883 12.118 5.598 1.00 90.31 89 PRO A CA 1
ATOM 684 C C . PRO A 1 89 ? 8.311 11.765 5.172 1.00 90.31 89 PRO A C 1
ATOM 686 O O . PRO A 1 89 ? 9.178 11.476 6.001 1.00 90.31 89 PRO A O 1
ATOM 689 N N . ASP A 1 90 ? 8.555 11.782 3.866 1.00 85.19 90 ASP A N 1
ATOM 690 C CA . ASP A 1 90 ? 9.895 11.746 3.300 1.00 85.19 90 ASP A CA 1
ATOM 691 C C . ASP A 1 90 ? 10.535 13.143 3.276 1.00 85.19 90 ASP A C 1
ATOM 693 O O . ASP A 1 90 ? 9.943 14.134 3.706 1.00 85.19 90 ASP A O 1
ATOM 697 N N . LYS A 1 91 ? 11.762 13.232 2.750 1.00 86.38 91 LYS A N 1
ATOM 698 C CA . LYS A 1 91 ? 12.518 14.491 2.639 1.00 86.38 91 LYS A CA 1
ATOM 699 C C . LYS A 1 91 ? 11.812 15.591 1.830 1.00 86.38 91 LYS A C 1
ATOM 701 O O . LYS A 1 91 ? 12.231 16.738 1.888 1.00 86.38 91 LYS A O 1
ATOM 706 N N . PHE A 1 92 ? 10.766 15.247 1.079 1.00 84.62 92 PHE A N 1
ATOM 707 C CA . PHE A 1 92 ? 9.961 16.171 0.283 1.00 84.62 92 PHE A CA 1
ATOM 708 C C . PHE A 1 92 ? 8.562 16.399 0.881 1.00 84.62 92 PHE A C 1
ATOM 710 O O . PHE A 1 92 ? 7.688 16.930 0.199 1.00 84.62 92 PHE A O 1
ATOM 717 N N . GLY A 1 93 ? 8.317 15.957 2.119 1.00 85.44 93 GLY A N 1
ATOM 718 C CA . GLY A 1 93 ? 7.033 16.113 2.804 1.00 85.44 93 GLY A CA 1
ATOM 719 C C . GLY A 1 93 ? 5.938 15.153 2.330 1.00 85.44 93 GLY A C 1
ATOM 720 O O . GLY A 1 93 ? 4.790 15.289 2.746 1.00 85.44 93 GLY A O 1
ATOM 721 N N . ASN A 1 94 ? 6.252 14.170 1.478 1.00 88.62 94 ASN A N 1
ATOM 722 C CA . ASN A 1 94 ? 5.265 13.189 1.030 1.00 88.62 94 ASN A CA 1
ATOM 723 C C . ASN A 1 94 ? 5.210 12.021 2.007 1.00 88.62 94 ASN A C 1
ATOM 725 O O . ASN A 1 94 ? 6.245 11.439 2.327 1.00 88.62 94 ASN A O 1
ATOM 729 N N . ILE A 1 95 ? 4.013 11.626 2.436 1.00 91.50 95 ILE A N 1
ATOM 730 C CA . ILE A 1 95 ? 3.857 10.436 3.277 1.00 91.50 95 ILE A CA 1
ATOM 731 C C . ILE A 1 95 ? 4.347 9.188 2.527 1.00 91.50 95 ILE A C 1
ATOM 733 O O . ILE A 1 95 ? 4.042 9.014 1.342 1.00 91.50 95 ILE A O 1
ATOM 737 N N . LYS A 1 96 ? 5.093 8.311 3.208 1.00 92.06 96 LYS A N 1
ATOM 738 C CA . LYS A 1 96 ? 5.736 7.135 2.595 1.00 92.06 96 LYS A CA 1
ATOM 739 C C . LYS A 1 96 ? 4.781 6.298 1.747 1.00 92.06 96 LYS A C 1
ATOM 741 O O . LYS A 1 96 ? 5.074 6.031 0.584 1.00 92.06 96 LYS A O 1
ATOM 746 N N . ILE A 1 97 ? 3.619 5.931 2.291 1.00 92.56 97 ILE A N 1
ATOM 747 C CA . ILE A 1 97 ? 2.652 5.084 1.578 1.00 92.56 97 ILE A CA 1
ATOM 748 C C . ILE A 1 97 ? 2.092 5.744 0.302 1.00 92.56 97 ILE A C 1
ATOM 750 O O . ILE A 1 97 ? 1.756 5.055 -0.659 1.00 92.56 97 ILE A O 1
ATOM 754 N N . ALA A 1 98 ? 2.064 7.081 0.224 1.00 93.00 98 ALA A N 1
ATOM 755 C CA . ALA A 1 98 ? 1.615 7.797 -0.972 1.00 93.00 98 ALA A CA 1
ATOM 756 C C . ALA A 1 98 ? 2.632 7.752 -2.123 1.00 93.00 98 ALA A C 1
ATOM 758 O O . ALA A 1 98 ? 2.281 8.098 -3.250 1.00 93.00 98 ALA A O 1
ATOM 759 N N . ARG A 1 99 ? 3.871 7.293 -1.896 1.00 90.50 99 ARG A N 1
ATOM 760 C CA . ARG A 1 99 ? 4.855 7.054 -2.968 1.00 90.50 99 ARG A CA 1
ATOM 761 C C . ARG A 1 99 ? 4.328 6.078 -4.022 1.00 90.50 99 ARG A C 1
ATOM 763 O O . ARG A 1 99 ? 4.593 6.256 -5.208 1.00 90.50 99 ARG A O 1
ATOM 770 N N . TYR A 1 100 ? 3.519 5.113 -3.596 1.00 92.06 100 TYR A N 1
ATOM 771 C CA . TYR A 1 100 ? 2.972 4.040 -4.424 1.00 92.06 100 TYR A CA 1
ATOM 772 C C . TYR A 1 100 ? 1.630 4.400 -5.082 1.00 92.06 100 TYR A C 1
ATOM 774 O O . TYR A 1 100 ? 0.922 3.527 -5.582 1.00 92.06 100 TYR A O 1
ATOM 782 N N . TRP A 1 101 ? 1.265 5.688 -5.118 1.00 91.69 101 TRP A N 1
ATOM 783 C CA . TRP A 1 101 ? -0.025 6.157 -5.635 1.00 91.69 101 TRP A CA 1
ATOM 784 C C . TRP A 1 101 ? -0.344 5.673 -7.055 1.00 91.69 101 TRP A C 1
ATOM 786 O O . TRP A 1 101 ? -1.511 5.450 -7.351 1.00 91.69 101 TRP A O 1
ATOM 796 N N . LYS A 1 102 ? 0.663 5.481 -7.921 1.00 89.31 102 LYS A N 1
ATOM 797 C CA . LYS A 1 102 ? 0.463 4.968 -9.288 1.00 89.31 102 LYS A CA 1
ATOM 798 C C . LYS A 1 102 ? -0.088 3.541 -9.294 1.00 89.31 102 LYS A C 1
ATOM 800 O O . LYS A 1 102 ? -0.993 3.248 -10.066 1.00 89.31 102 LYS A O 1
ATOM 805 N N . GLN A 1 103 ? 0.422 2.676 -8.414 1.00 90.94 103 GLN A N 1
ATOM 806 C CA . GLN A 1 103 ? -0.053 1.295 -8.289 1.00 90.94 103 GLN A CA 1
ATOM 807 C C . GLN A 1 103 ? -1.480 1.265 -7.727 1.00 90.94 103 GLN A C 1
ATOM 809 O O . GLN A 1 103 ? -2.337 0.554 -8.238 1.00 90.94 103 GLN A O 1
ATOM 814 N N . LEU A 1 104 ? -1.762 2.106 -6.726 1.00 92.06 104 LEU A 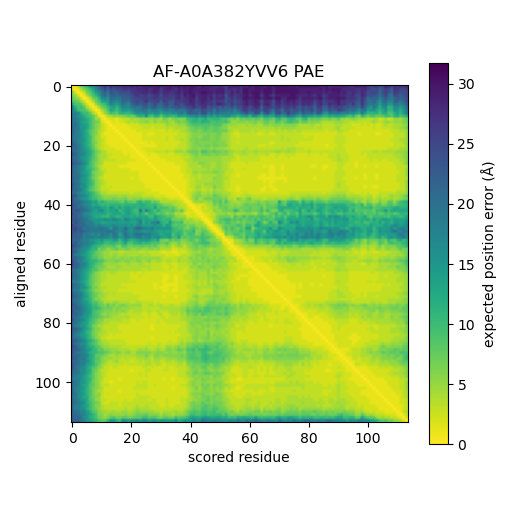N 1
ATOM 815 C CA . LEU A 1 104 ? -3.107 2.241 -6.159 1.00 92.06 104 LEU A CA 1
ATOM 816 C C . LEU A 1 104 ? -4.110 2.780 -7.185 1.00 92.06 104 LEU A C 1
ATOM 818 O O . LEU A 1 104 ? -5.231 2.294 -7.264 1.00 92.06 104 LEU A O 1
ATOM 822 N N . GLN A 1 105 ? -3.710 3.769 -7.983 1.00 91.00 105 GLN A N 1
ATOM 823 C CA . GLN A 1 105 ? -4.533 4.323 -9.054 1.00 91.00 105 GLN A CA 1
ATOM 824 C C . GLN A 1 105 ? -4.857 3.259 -10.109 1.00 91.00 105 GLN A C 1
ATOM 826 O O . GLN A 1 105 ? -6.017 3.131 -10.488 1.00 91.00 105 GLN A O 1
ATOM 831 N N . ALA A 1 106 ? -3.858 2.487 -10.546 1.00 88.44 106 ALA A N 1
ATOM 832 C CA . ALA A 1 106 ? -4.055 1.394 -11.494 1.00 88.44 106 ALA A CA 1
ATOM 833 C C . ALA A 1 106 ? -5.044 0.347 -10.955 1.00 88.44 106 ALA A C 1
ATOM 835 O O . ALA A 1 106 ? -5.955 -0.059 -11.671 1.00 88.44 106 ALA A O 1
ATOM 836 N N . GLU A 1 107 ? -4.925 -0.023 -9.677 1.00 89.81 107 GLU A N 1
ATOM 837 C CA . GLU A 1 107 ? -5.840 -0.971 -9.035 1.00 89.81 107 GLU A CA 1
ATOM 838 C C . GLU A 1 107 ? -7.268 -0.415 -8.898 1.00 89.81 107 GLU A C 1
ATOM 840 O O . GLU A 1 107 ? -8.239 -1.141 -9.101 1.00 89.81 107 GLU A O 1
ATOM 845 N N . ILE A 1 108 ? -7.424 0.880 -8.596 1.00 88.44 108 ILE A N 1
ATOM 846 C CA . ILE A 1 108 ? -8.746 1.523 -8.548 1.00 88.44 108 ILE A CA 1
ATOM 847 C C . ILE A 1 108 ? -9.414 1.481 -9.927 1.00 88.44 108 ILE A C 1
ATOM 849 O O . ILE A 1 108 ? -10.562 1.061 -10.025 1.00 88.44 108 ILE A O 1
ATOM 853 N N . ILE A 1 109 ? -8.691 1.851 -10.988 1.00 87.12 109 ILE A N 1
ATOM 854 C CA . ILE A 1 109 ? -9.210 1.821 -12.366 1.00 87.12 109 ILE A CA 1
ATOM 855 C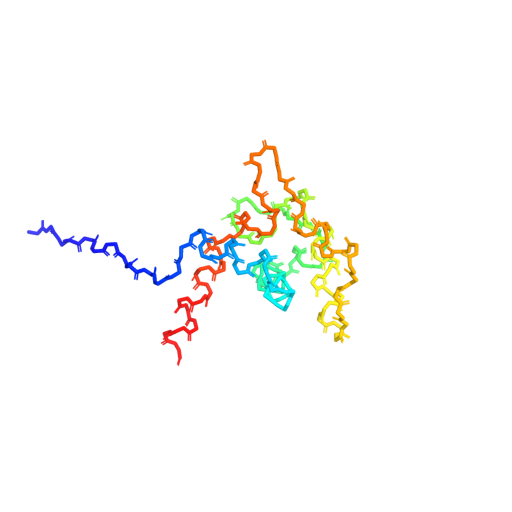 C . ILE A 1 109 ? -9.581 0.392 -12.766 1.00 87.12 109 ILE A C 1
ATOM 857 O O . ILE A 1 109 ? -10.642 0.165 -13.345 1.00 87.12 109 ILE A O 1
ATOM 861 N N . ARG A 1 110 ? -8.734 -0.586 -12.416 1.00 86.06 110 ARG A N 1
ATOM 862 C CA . ARG A 1 110 ? -8.996 -2.005 -12.670 1.00 86.06 110 ARG A CA 1
ATOM 863 C C . ARG A 1 110 ? -10.316 -2.447 -12.039 1.00 86.06 110 ARG A C 1
ATOM 865 O O . ARG A 1 110 ? -11.093 -3.113 -12.706 1.00 86.06 110 ARG A O 1
ATOM 872 N N . LYS A 1 111 ? -10.588 -2.049 -10.792 1.00 83.44 111 LYS A N 1
ATOM 873 C CA . LYS A 1 111 ? -11.841 -2.372 -10.086 1.00 83.44 111 LYS A CA 1
ATOM 874 C C . LYS A 1 111 ? -13.059 -1.588 -10.566 1.00 83.44 111 LYS A C 1
ATOM 876 O O . LYS A 1 111 ? -14.164 -2.063 -10.381 1.00 83.44 111 LYS A O 1
ATOM 881 N N . GLU A 1 112 ? -12.881 -0.399 -11.134 1.00 81.00 112 GLU A N 1
ATOM 882 C CA . GLU A 1 112 ? -13.978 0.364 -11.753 1.00 81.00 112 GLU A CA 1
ATOM 883 C C . GLU A 1 112 ? -14.400 -0.226 -13.114 1.00 81.00 112 GLU A C 1
ATOM 885 O O . GLU A 1 112 ? -15.486 0.081 -13.596 1.00 81.00 112 GLU A O 1
ATOM 890 N N . THR A 1 113 ? -13.551 -1.058 -13.731 1.00 73.69 113 THR A N 1
ATOM 891 C CA . THR A 1 113 ? -13.771 -1.637 -15.071 1.00 73.69 113 THR A CA 1
ATOM 892 C C . THR A 1 113 ? -14.307 -3.080 -15.035 1.00 73.69 113 THR A C 1
ATOM 894 O O . THR A 1 113 ? -14.724 -3.594 -16.071 1.00 73.69 113 THR A O 1
ATOM 897 N N . VAL A 1 114 ? -14.285 -3.740 -13.870 1.00 57.81 114 VAL A N 1
ATOM 898 C CA . VAL A 1 114 ? -14.750 -5.127 -13.644 1.00 57.81 114 VAL A CA 1
ATOM 899 C C . VAL A 1 114 ? -16.074 -5.104 -12.898 1.00 57.81 114 VAL A C 1
ATOM 901 O O . VAL A 1 114 ? -16.976 -5.868 -13.302 1.00 57.81 114 VAL A O 1
#

pLDDT: mean 83.21, std 14.39, range [41.66, 95.31]

Solvent-accessible surface area (backbone atoms only — not comparable to full-atom values): 6759 Å² total; per-residue (Å²): 141,7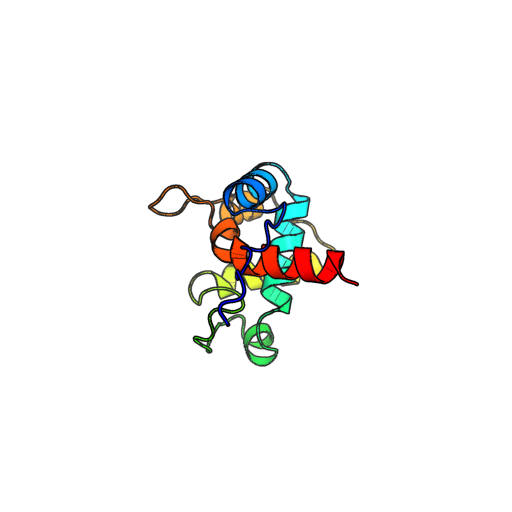9,79,78,79,69,73,79,81,56,93,68,46,66,67,59,50,37,53,43,46,72,75,31,70,69,52,42,57,50,48,38,39,53,36,48,70,56,31,53,73,69,30,62,73,67,35,40,52,86,68,92,81,83,57,40,55,53,59,88,48,14,50,65,46,39,53,50,25,55,44,40,75,72,77,45,79,81,51,72,70,56,49,48,61,46,51,35,59,46,100,83,69,46,34,50,63,48,74,50,37,67,62,54,46,52,51,50,54,54,63,76,74,108

Sequence (114 aa):
MGADMAKVQTKWNRTKIANLLATNNKAVERALIIIFNNQEADEQACDMTSKANGIGFTAFDADIFSSFAKHILKGRSLSVKQMEIARKPDKFGNIKIARYWKQLQAEIIRKETV

Foldseek 3Di:
DDDPPPPPVQVDDLVNLQVCLVPPQVSLLVLLLLQLVFADPVCLVVLAHPDPPLGHDHRVCSNLSSVSNVCVVVVDGDDPVSSCQQQPADPVGGGNSSVCVVSVSVVVVVVVVD

Secondary structure (DSSP, 8-state):
----------S--HHHHHHHHHH-HHHHHHHHHHHHHHS-HHHHHHTS----SS-S--HHHHHHHHHHHHHHHTTPPPPHHHHHHHH-B-TTS-BGGGGGHHHHHHHHHHHHH-

Radius of gyration: 15.01 Å; Cα contacts (8 Å, |Δi|>4): 111; chains: 1; bounding box: 30×31×54 Å